Protein AF-A0A9C8UJ32-F1 (afdb_monomer)

pLDDT: mean 95.09, std 6.86, range [57.84, 98.5]

Solvent-accessible surface area (backbone atoms only — not comparable to full-atom values): 4807 Å² total; per-residue (Å²): 105,74,64,54,51,52,50,50,50,31,65,68,45,73,47,93,72,90,83,82,86,75,62,70,79,83,62,77,60,98,68,88,73,76,96,72,84,83,77,88,56,65,67,51,24,73,74,69,70,50,72,85,76,63,63,69,62,53,46,52,53,52,38,45,76,71,63,45,63,70,132

Secondary structure (DSSP, 8-state):
-HHHHHHHHHHHTT---------GGGS--SS---S------HHHHHHH--PPPPHHHHHHHHHHHTTTT--

Foldseek 3Di:
DVLVVVVLLCVLLVHPDDGDDDDCVVPDDPDDDDPDPDDDCVVVCVPPVDDDDDVSVVSNVVSVVVVSPDD

Sequence (71 aa):
SWADFARAIFAQAGITCAVTDIPSSDYPTPAKRPLNSRMDCSATQATFGITRPDWHASLTQILTQLDFTKD

Mean predicted aligned error: 3.44 Å

Radius of gyration: 16.05 Å; Cα contacts (8 Å, |Δi|>4): 31; chains: 1; bounding box: 37×22×41 Å

Structure (mmCIF, N/CA/C/O backbone):
data_AF-A0A9C8UJ32-F1
#
_entry.id   AF-A0A9C8UJ32-F1
#
loop_
_atom_site.group_PDB
_atom_site.id
_atom_site.type_symbol
_atom_site.label_atom_id
_atom_site.label_alt_id
_atom_site.label_comp_id
_atom_site.label_asym_id
_atom_site.label_entity_id
_atom_site.label_seq_id
_atom_site.pdbx_PDB_ins_code
_atom_site.Cartn_x
_atom_site.Cartn_y
_atom_site.Cartn_z
_atom_site.occupancy
_atom_site.B_iso_or_equiv
_atom_site.auth_seq_id
_atom_site.auth_comp_id
_atom_site.auth_asym_id
_atom_site.auth_atom_id
_atom_site.pdbx_PDB_model_num
ATOM 1 N N . SER A 1 1 ? 5.889 -4.449 -0.943 1.00 95.00 1 SER A N 1
ATOM 2 C CA . SER A 1 1 ? 6.724 -3.272 -1.268 1.00 95.00 1 SER A CA 1
ATOM 3 C C . SER A 1 1 ? 5.920 -2.328 -2.166 1.00 95.00 1 SER A C 1
ATOM 5 O O . SER A 1 1 ? 4.757 -2.626 -2.420 1.00 95.00 1 SER A O 1
ATOM 7 N N . TRP A 1 2 ? 6.490 -1.218 -2.658 1.00 96.50 2 TRP A N 1
ATOM 8 C CA . TRP A 1 2 ? 5.836 -0.410 -3.706 1.00 96.50 2 TRP A CA 1
ATOM 9 C C . TRP A 1 2 ? 5.656 -1.189 -5.015 1.00 96.50 2 TRP A C 1
ATOM 11 O O . TRP A 1 2 ? 4.611 -1.079 -5.648 1.00 96.50 2 TRP A O 1
ATOM 21 N N . ALA A 1 3 ? 6.625 -2.032 -5.378 1.00 97.88 3 ALA A N 1
ATOM 22 C CA . ALA A 1 3 ? 6.522 -2.892 -6.552 1.00 97.88 3 ALA A CA 1
ATOM 23 C C . ALA A 1 3 ? 5.403 -3.939 -6.409 1.00 97.88 3 ALA A C 1
ATOM 25 O O . ALA A 1 3 ? 4.630 -4.135 -7.341 1.00 97.88 3 ALA A O 1
ATOM 26 N N . ASP A 1 4 ? 5.231 -4.546 -5.228 1.00 97.62 4 ASP A N 1
ATOM 27 C CA . ASP A 1 4 ? 4.116 -5.483 -4.997 1.00 97.62 4 ASP A CA 1
ATOM 28 C C . ASP A 1 4 ? 2.753 -4.789 -5.075 1.00 97.62 4 ASP A C 1
ATOM 30 O O . ASP A 1 4 ? 1.790 -5.374 -5.566 1.00 97.62 4 ASP A O 1
ATOM 34 N N . PHE A 1 5 ? 2.671 -3.530 -4.629 1.00 98.06 5 PHE A N 1
ATOM 35 C CA . PHE A 1 5 ? 1.447 -2.749 -4.770 1.00 98.06 5 PHE A CA 1
ATOM 36 C C . PHE A 1 5 ? 1.135 -2.462 -6.246 1.00 98.06 5 PHE A C 1
ATOM 38 O O . PHE A 1 5 ? 0.003 -2.668 -6.674 1.00 98.06 5 PHE A O 1
ATOM 45 N N . ALA A 1 6 ? 2.140 -2.094 -7.049 1.00 98.25 6 ALA A N 1
ATOM 46 C CA . ALA A 1 6 ? 1.985 -1.926 -8.496 1.00 98.25 6 ALA A CA 1
ATOM 47 C C . ALA A 1 6 ? 1.529 -3.224 -9.187 1.00 98.25 6 ALA A C 1
ATOM 49 O O . ALA A 1 6 ? 0.594 -3.198 -9.985 1.00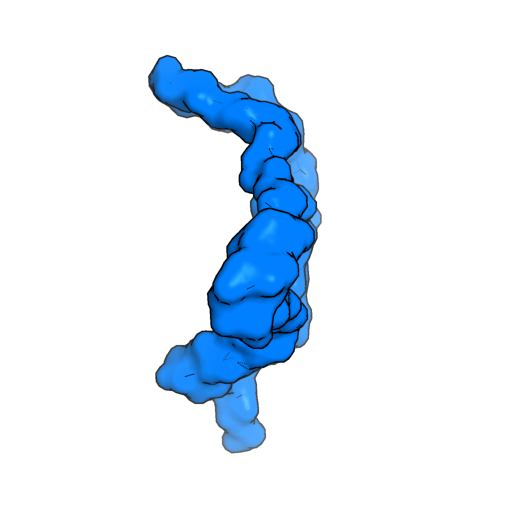 98.25 6 ALA A O 1
ATOM 50 N N . ARG A 1 7 ? 2.122 -4.375 -8.836 1.00 98.12 7 ARG A N 1
ATOM 51 C CA . ARG A 1 7 ? 1.682 -5.689 -9.342 1.00 98.12 7 ARG A CA 1
ATOM 52 C C . ARG A 1 7 ? 0.222 -5.972 -9.001 1.00 98.12 7 ARG A C 1
ATOM 54 O O . ARG A 1 7 ? -0.515 -6.425 -9.869 1.00 98.12 7 ARG A O 1
ATOM 61 N N . ALA A 1 8 ? -0.200 -5.691 -7.767 1.00 97.88 8 ALA A N 1
ATOM 62 C CA . ALA A 1 8 ? -1.587 -5.883 -7.349 1.00 97.88 8 ALA A CA 1
ATOM 63 C C . ALA A 1 8 ? -2.557 -4.982 -8.129 1.00 97.88 8 ALA A C 1
ATOM 65 O O . ALA A 1 8 ? -3.608 -5.461 -8.544 1.00 97.88 8 ALA A O 1
ATOM 66 N N . ILE A 1 9 ? -2.184 -3.721 -8.382 1.00 97.94 9 ILE A N 1
ATOM 67 C CA . ILE A 1 9 ? -2.957 -2.800 -9.229 1.00 97.94 9 ILE A CA 1
ATOM 68 C C . ILE A 1 9 ? -3.128 -3.388 -10.630 1.00 97.94 9 ILE A C 1
ATOM 70 O O . ILE A 1 9 ? -4.256 -3.544 -11.083 1.00 97.94 9 ILE A O 1
ATOM 74 N N . PHE A 1 10 ? -2.034 -3.756 -11.303 1.00 97.44 10 PHE A N 1
ATOM 75 C CA . PHE A 1 10 ? -2.104 -4.271 -12.673 1.00 97.44 10 PHE A CA 1
ATOM 76 C C . PHE A 1 10 ? -2.882 -5.584 -12.770 1.00 97.44 10 PHE A C 1
ATOM 78 O O . PHE A 1 10 ? -3.697 -5.738 -13.677 1.00 97.44 10 PHE A O 1
ATOM 85 N N . ALA A 1 11 ? -2.686 -6.492 -11.809 1.00 96.56 11 ALA A N 1
ATOM 86 C CA . ALA A 1 11 ? -3.416 -7.751 -11.750 1.00 96.56 11 ALA A CA 1
ATOM 87 C C . ALA A 1 11 ? -4.928 -7.535 -11.582 1.00 96.56 11 ALA A C 1
ATOM 89 O O . ALA A 1 11 ? -5.711 -8.145 -12.303 1.00 96.56 11 ALA A O 1
ATOM 90 N N . GLN A 1 12 ? -5.346 -6.658 -10.662 1.00 96.62 12 GLN A N 1
ATOM 91 C CA . GLN A 1 12 ? -6.768 -6.386 -10.425 1.00 96.62 12 GLN A CA 1
ATOM 92 C C . GLN A 1 12 ? -7.412 -5.528 -11.526 1.00 96.62 12 GLN A C 1
ATOM 94 O O . GLN A 1 12 ? -8.609 -5.650 -11.756 1.00 96.62 12 GLN A O 1
ATOM 99 N N . ALA A 1 13 ? -6.638 -4.686 -12.216 1.00 96.44 13 ALA A N 1
ATOM 100 C CA . ALA A 1 13 ? -7.112 -3.834 -13.309 1.00 96.44 13 ALA A CA 1
ATOM 101 C C . ALA A 1 13 ? -7.107 -4.523 -14.690 1.00 96.44 13 ALA A C 1
ATOM 103 O O . ALA A 1 13 ? -7.418 -3.881 -15.689 1.00 96.44 13 ALA A O 1
ATOM 104 N N . GLY A 1 14 ? -6.680 -5.790 -14.784 1.00 95.69 14 GLY A N 1
ATOM 105 C CA . GLY A 1 14 ? -6.579 -6.508 -16.062 1.00 95.69 14 GLY A CA 1
ATOM 106 C C . GLY A 1 14 ? -5.512 -5.956 -17.019 1.00 95.69 14 GLY A C 1
ATOM 107 O O . GLY A 1 14 ? -5.558 -6.213 -18.221 1.00 95.69 14 GLY A O 1
ATOM 108 N N . ILE A 1 15 ? -4.536 -5.197 -16.514 1.00 95.56 15 ILE A N 1
ATOM 109 C CA . ILE A 1 15 ? -3.495 -4.565 -17.330 1.00 95.56 15 ILE A CA 1
ATOM 110 C C . ILE A 1 15 ? -2.289 -5.499 -17.420 1.00 95.56 15 ILE A C 1
ATOM 112 O O . ILE A 1 15 ? -1.657 -5.829 -16.417 1.00 95.56 15 ILE A O 1
ATOM 116 N N . THR A 1 16 ? -1.903 -5.869 -18.641 1.00 96.62 16 THR A N 1
ATOM 117 C CA . THR A 1 16 ? -0.654 -6.611 -18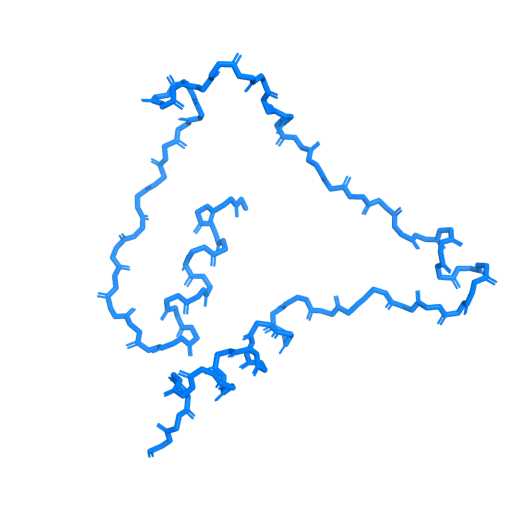.865 1.00 96.62 16 THR A CA 1
ATOM 118 C C . THR A 1 16 ? 0.531 -5.646 -18.822 1.00 96.62 16 THR A C 1
ATOM 120 O O . THR A 1 16 ? 0.834 -4.972 -19.804 1.00 96.62 16 THR A O 1
ATOM 123 N N . CYS A 1 17 ? 1.205 -5.567 -17.673 1.00 96.31 17 CYS A N 1
ATOM 124 C CA . CYS A 1 17 ? 2.388 -4.732 -17.469 1.00 96.31 17 CYS A CA 1
ATOM 125 C C . CYS A 1 17 ? 3.449 -5.481 -16.650 1.00 96.31 17 CYS A C 1
ATOM 127 O O . CYS A 1 17 ? 3.145 -6.078 -15.616 1.00 96.31 17 CYS A O 1
ATOM 129 N N . ALA A 1 18 ? 4.704 -5.449 -17.105 1.00 96.81 18 ALA A N 1
ATOM 130 C CA . ALA A 1 18 ? 5.825 -6.027 -16.372 1.00 96.81 18 ALA A CA 1
ATOM 131 C C . ALA A 1 18 ? 6.307 -5.069 -15.271 1.00 96.81 18 ALA A C 1
ATOM 133 O O . ALA A 1 18 ? 6.579 -3.899 -15.535 1.00 96.81 18 ALA A O 1
ATOM 134 N N . VAL A 1 19 ? 6.462 -5.580 -14.045 1.00 98.00 19 VAL A N 1
ATOM 135 C CA . VAL A 1 19 ? 6.991 -4.820 -12.900 1.00 98.00 19 VAL A CA 1
ATOM 136 C C . VAL A 1 19 ? 8.358 -5.365 -12.503 1.00 98.00 19 VAL A C 1
ATOM 138 O O . VAL A 1 19 ? 8.453 -6.443 -11.905 1.00 98.00 19 VAL A O 1
ATOM 141 N N . THR A 1 20 ? 9.403 -4.596 -12.809 1.00 97.50 20 THR A N 1
ATOM 142 C CA . THR A 1 20 ? 10.794 -4.890 -12.439 1.00 97.50 20 THR A CA 1
ATOM 143 C C . THR A 1 20 ? 11.131 -4.225 -11.109 1.00 97.50 20 THR A C 1
ATOM 145 O O . THR A 1 20 ? 10.964 -3.015 -10.959 1.00 97.50 20 THR A O 1
ATOM 148 N N . ASP A 1 21 ? 11.610 -5.005 -10.141 1.00 97.19 21 ASP A N 1
ATOM 149 C CA . ASP A 1 21 ? 12.055 -4.464 -8.857 1.00 97.19 21 ASP A CA 1
ATOM 150 C C . ASP A 1 21 ? 13.373 -3.697 -9.014 1.00 97.19 21 ASP A C 1
ATOM 152 O O . ASP A 1 21 ? 14.281 -4.143 -9.715 1.00 97.19 21 ASP A O 1
ATOM 156 N N . ILE A 1 22 ? 13.494 -2.583 -8.293 1.00 97.12 22 ILE A N 1
ATOM 157 C CA . ILE A 1 22 ? 14.761 -1.877 -8.082 1.00 97.12 22 ILE A CA 1
ATOM 158 C C . ILE A 1 22 ? 14.921 -1.543 -6.592 1.00 97.12 22 ILE A C 1
ATOM 160 O O . ILE A 1 22 ? 13.919 -1.310 -5.901 1.00 97.12 22 ILE A O 1
ATOM 164 N N . PRO A 1 23 ? 16.151 -1.492 -6.060 1.00 96.75 23 PRO A N 1
ATOM 165 C CA . PRO A 1 23 ? 16.399 -0.921 -4.745 1.00 96.75 23 PRO A CA 1
ATOM 166 C C . PRO A 1 23 ? 16.192 0.601 -4.767 1.00 96.75 23 PRO A C 1
ATOM 168 O O . PRO A 1 23 ? 16.373 1.269 -5.782 1.00 96.75 23 PRO A O 1
ATOM 171 N N . SER A 1 24 ? 15.881 1.191 -3.609 1.00 95.62 24 SER A N 1
ATOM 172 C CA . SER A 1 24 ? 15.716 2.650 -3.495 1.00 95.62 24 SER A CA 1
ATOM 173 C C . SER A 1 24 ? 16.992 3.444 -3.813 1.00 95.62 24 SER A C 1
ATOM 175 O O . SER A 1 24 ? 16.917 4.645 -4.046 1.00 95.62 24 SER A O 1
ATOM 177 N N . SER A 1 25 ? 18.163 2.798 -3.786 1.00 95.81 25 SER A N 1
ATOM 178 C CA . SER A 1 25 ? 19.451 3.396 -4.162 1.00 95.81 25 SER A CA 1
ATOM 179 C C . SER A 1 25 ? 19.553 3.722 -5.648 1.00 95.81 25 SER A C 1
ATOM 181 O O . SER A 1 25 ? 20.268 4.656 -6.000 1.00 95.81 25 SER A O 1
ATOM 183 N N . ASP A 1 26 ? 18.833 2.990 -6.499 1.00 97.31 26 ASP A N 1
ATOM 184 C CA . ASP A 1 26 ? 18.910 3.150 -7.955 1.00 97.31 26 ASP A CA 1
ATOM 185 C C . ASP A 1 26 ? 18.124 4.377 -8.435 1.00 97.31 26 ASP A C 1
ATOM 187 O O . ASP A 1 26 ? 18.300 4.831 -9.563 1.00 97.31 26 ASP A O 1
ATOM 191 N N . TYR A 1 27 ? 17.280 4.944 -7.564 1.00 95.00 27 TYR A N 1
ATOM 192 C CA . TYR A 1 27 ? 16.520 6.162 -7.829 1.00 95.00 27 TYR A CA 1
ATOM 193 C C . TYR A 1 27 ? 16.499 7.085 -6.592 1.00 95.00 27 TYR A C 1
ATOM 195 O O . TYR A 1 27 ? 15.507 7.143 -5.856 1.00 95.00 27 TYR A O 1
ATOM 203 N N . PRO A 1 28 ? 17.606 7.797 -6.305 1.00 94.00 28 PRO A N 1
ATOM 204 C CA . PRO A 1 28 ? 17.747 8.570 -5.078 1.00 94.00 28 PRO A CA 1
ATOM 205 C C . PRO A 1 28 ? 16.839 9.805 -5.070 1.00 94.00 28 PRO A C 1
ATOM 207 O O . PRO A 1 28 ? 16.767 10.567 -6.033 1.00 94.00 28 PRO A O 1
ATOM 210 N N . THR A 1 29 ? 16.186 10.050 -3.935 1.00 95.00 29 THR A N 1
ATOM 211 C CA . THR A 1 29 ? 15.371 11.252 -3.704 1.00 95.00 29 THR A CA 1
ATOM 212 C C . THR A 1 29 ? 16.006 12.149 -2.636 1.00 95.00 29 THR A C 1
ATOM 214 O O . THR A 1 29 ? 16.572 11.605 -1.685 1.00 95.00 29 THR A O 1
ATOM 217 N N . PRO A 1 30 ? 15.856 13.492 -2.694 1.00 96.38 30 PRO A N 1
ATOM 218 C CA . PRO A 1 30 ? 16.479 14.402 -1.721 1.00 96.38 30 PRO A CA 1
ATOM 219 C C . PRO A 1 30 ? 16.135 14.098 -0.256 1.00 96.38 30 PRO A C 1
ATOM 221 O O . PRO A 1 30 ? 16.994 14.146 0.620 1.00 96.38 30 PRO A O 1
ATOM 224 N N . ALA A 1 31 ? 14.876 13.750 0.020 1.00 97.00 31 ALA A 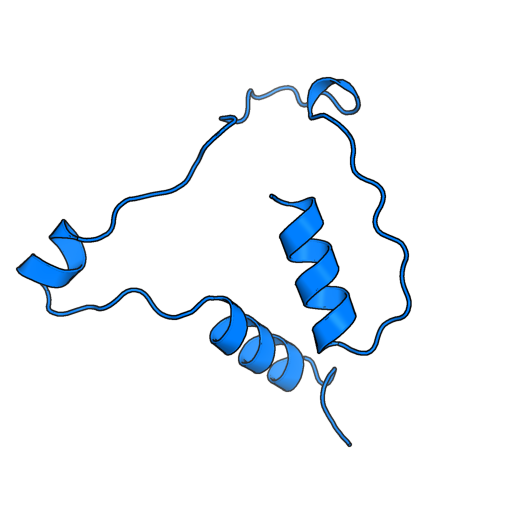N 1
ATOM 225 C CA . ALA A 1 31 ? 14.443 13.346 1.353 1.00 97.00 31 ALA A CA 1
ATOM 226 C C . ALA A 1 31 ? 14.560 11.825 1.527 1.00 97.00 31 ALA A C 1
ATOM 228 O O . ALA A 1 31 ? 14.088 11.056 0.689 1.00 97.00 31 ALA A O 1
ATOM 229 N N . LYS A 1 32 ? 15.129 11.382 2.652 1.00 95.06 32 LYS A N 1
ATOM 230 C CA . LYS A 1 32 ? 15.247 9.956 2.985 1.00 95.06 32 LYS A CA 1
ATOM 231 C C . LYS A 1 32 ? 13.864 9.342 3.215 1.00 95.06 32 LYS A C 1
ATOM 233 O O . LYS A 1 32 ? 13.012 9.948 3.862 1.00 95.06 32 LYS A O 1
ATOM 238 N N . ARG A 1 33 ? 13.644 8.136 2.692 1.00 96.00 33 ARG A N 1
ATOM 239 C CA . ARG A 1 33 ? 12.430 7.345 2.930 1.00 96.00 33 ARG A CA 1
ATOM 240 C C . ARG A 1 33 ? 12.763 6.163 3.849 1.00 96.00 33 ARG A C 1
ATOM 242 O O . ARG A 1 33 ? 13.806 5.543 3.645 1.00 96.00 33 ARG A O 1
ATOM 249 N N . PRO A 1 34 ? 11.929 5.848 4.855 1.00 95.75 34 PRO A N 1
ATOM 250 C CA . PRO A 1 34 ? 12.128 4.658 5.674 1.00 95.75 34 PRO A CA 1
ATOM 251 C C . PRO A 1 34 ? 12.029 3.382 4.831 1.00 95.75 34 PRO A C 1
ATOM 253 O O . PRO A 1 34 ? 11.181 3.284 3.947 1.00 95.75 34 PRO A O 1
ATOM 256 N N . LEU A 1 35 ? 12.849 2.378 5.150 1.00 95.31 35 LEU A N 1
ATOM 257 C CA . LEU A 1 35 ? 12.765 1.057 4.511 1.00 95.31 35 LEU A CA 1
ATOM 258 C C . LEU A 1 35 ? 11.527 0.265 4.962 1.00 95.31 35 LEU A C 1
ATOM 260 O O . LEU A 1 35 ? 11.063 -0.628 4.257 1.00 95.31 35 LEU A O 1
ATOM 264 N N . ASN A 1 36 ? 10.982 0.597 6.135 1.00 96.31 36 ASN A N 1
ATOM 265 C CA . ASN A 1 36 ? 9.765 0.007 6.671 1.00 96.31 36 ASN A CA 1
ATOM 266 C C . ASN A 1 36 ? 8.889 1.103 7.286 1.00 96.31 36 ASN A C 1
ATOM 268 O O . ASN A 1 36 ? 9.252 1.700 8.296 1.00 96.31 36 ASN A O 1
ATOM 272 N N . SER A 1 37 ? 7.736 1.346 6.669 1.00 9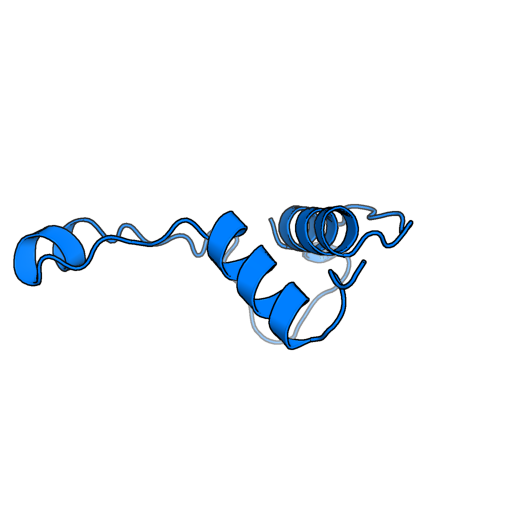6.44 37 SER A N 1
ATOM 273 C CA . SER A 1 37 ? 6.719 2.289 7.150 1.00 96.44 37 SER A CA 1
ATOM 274 C C . SER A 1 37 ? 5.437 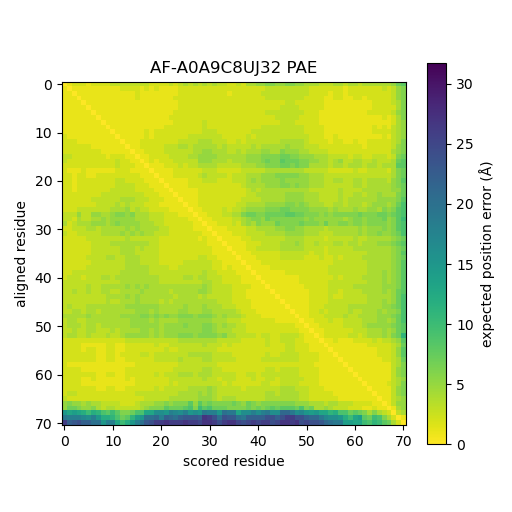1.581 7.602 1.00 96.44 37 SER A C 1
ATOM 276 O O . SER A 1 37 ? 4.379 2.200 7.648 1.00 96.44 37 SER A O 1
ATOM 278 N N . ARG A 1 38 ? 5.494 0.273 7.897 1.00 95.56 38 ARG A N 1
ATOM 279 C CA . ARG A 1 38 ? 4.340 -0.464 8.430 1.00 95.56 38 ARG A CA 1
ATOM 280 C C . ARG A 1 38 ? 4.017 0.017 9.841 1.00 95.56 38 ARG A C 1
ATOM 282 O O . ARG A 1 38 ? 4.917 0.238 10.646 1.00 95.56 38 ARG A O 1
ATOM 289 N N . MET A 1 39 ? 2.728 0.115 10.133 1.00 95.50 39 MET A N 1
ATOM 290 C CA . MET A 1 39 ? 2.208 0.467 11.450 1.00 95.50 39 MET A CA 1
ATOM 291 C C . MET A 1 39 ? 1.494 -0.737 12.059 1.00 95.50 39 MET A C 1
ATOM 293 O O . MET A 1 39 ? 0.778 -1.450 11.351 1.00 95.50 39 MET A O 1
ATOM 297 N N . ASP A 1 40 ? 1.669 -0.936 13.363 1.00 95.81 40 ASP A N 1
ATOM 298 C CA . ASP A 1 40 ? 0.749 -1.752 14.151 1.00 95.81 40 ASP A CA 1
ATOM 299 C C . ASP A 1 40 ? -0.446 -0.880 14.562 1.00 95.81 40 ASP A C 1
ATOM 301 O O . ASP A 1 40 ? -0.277 0.192 15.143 1.00 95.81 40 ASP A O 1
ATOM 305 N N . CYS A 1 41 ? -1.654 -1.329 14.227 1.00 96.50 41 CYS A N 1
ATOM 306 C CA . CYS A 1 41 ? -2.905 -0.631 14.522 1.00 96.50 41 CYS A CA 1
ATOM 307 C C . CYS A 1 41 ? -3.699 -1.296 15.661 1.00 96.50 41 CYS A C 1
ATOM 309 O O . CYS A 1 41 ? -4.869 -0.964 15.858 1.00 96.50 41 CYS A O 1
ATOM 311 N N . SER A 1 42 ? -3.084 -2.213 16.418 1.00 97.00 42 SER A N 1
ATOM 312 C CA . SER A 1 42 ? -3.700 -2.911 17.554 1.00 97.00 42 SER A CA 1
ATOM 313 C C . SER A 1 42 ? -4.313 -1.949 18.581 1.00 97.00 42 SER A C 1
ATOM 315 O O . SER A 1 42 ? -5.456 -2.135 18.996 1.00 97.00 42 SER A O 1
ATOM 317 N N . ALA A 1 43 ? -3.612 -0.864 18.923 1.00 97.81 43 ALA A N 1
ATOM 318 C CA . ALA A 1 43 ? -4.093 0.144 19.868 1.00 97.81 43 ALA A CA 1
ATOM 319 C C . ALA A 1 43 ? -5.340 0.898 19.366 1.00 97.81 43 ALA A C 1
ATOM 321 O O . ALA A 1 43 ? -6.260 1.158 20.145 1.00 97.81 43 ALA A O 1
ATOM 322 N N . THR A 1 44 ? -5.407 1.215 18.068 1.00 97.81 44 THR A N 1
ATOM 323 C CA . THR A 1 44 ? -6.572 1.869 17.451 1.00 97.81 44 THR A CA 1
ATOM 324 C C . THR A 1 44 ? -7.788 0.951 17.489 1.00 97.81 44 THR A C 1
ATOM 326 O O . THR A 1 44 ? -8.877 1.387 17.859 1.00 97.81 44 THR A O 1
ATOM 329 N N . GLN A 1 45 ? -7.594 -0.334 17.181 1.00 97.88 45 GLN A N 1
ATOM 330 C CA . GLN A 1 45 ? -8.656 -1.330 17.274 1.00 97.88 45 GLN A CA 1
ATOM 331 C C . GLN A 1 45 ? -9.132 -1.514 18.719 1.00 97.88 45 GLN A C 1
ATOM 333 O O . GLN A 1 45 ? -10.334 -1.508 18.958 1.00 97.88 45 GLN A O 1
ATOM 338 N N . ALA A 1 46 ? -8.215 -1.638 19.681 1.00 98.19 46 ALA A N 1
ATOM 339 C CA . ALA A 1 46 ? -8.564 -1.830 21.087 1.00 98.19 46 ALA A CA 1
ATOM 340 C C . ALA A 1 46 ? -9.315 -0.625 21.677 1.00 98.19 46 ALA A C 1
ATOM 342 O O . ALA A 1 46 ? -10.269 -0.802 22.427 1.00 98.19 46 ALA A O 1
ATOM 343 N N . THR A 1 47 ? -8.899 0.594 21.325 1.00 98.50 47 THR A N 1
ATOM 344 C CA . THR A 1 47 ? -9.471 1.828 21.889 1.00 98.50 47 THR A CA 1
ATOM 345 C C . THR A 1 47 ? -10.792 2.216 21.232 1.00 98.50 47 THR A C 1
ATOM 347 O O . THR A 1 47 ? -11.710 2.661 21.915 1.00 98.50 47 THR A O 1
ATOM 350 N N . PHE A 1 48 ? -10.896 2.073 19.907 1.00 98.19 48 PHE A N 1
ATOM 351 C CA . PHE A 1 48 ? -12.015 2.625 19.134 1.00 98.19 48 PHE A CA 1
ATOM 352 C C . PHE A 1 48 ? -12.888 1.563 18.459 1.00 98.19 48 PHE A C 1
ATOM 354 O O . PHE A 1 48 ? -13.879 1.911 17.825 1.00 98.19 48 PHE A O 1
ATOM 361 N N . GLY A 1 49 ? -12.521 0.280 18.527 1.00 97.50 49 GLY A N 1
ATOM 362 C CA . GLY A 1 49 ? -13.212 -0.789 17.799 1.00 97.50 49 GLY A CA 1
ATOM 363 C C . GLY A 1 49 ? -13.017 -0.736 16.279 1.00 97.50 49 GLY A C 1
ATOM 364 O O . GLY A 1 49 ? -13.689 -1.459 15.550 1.00 97.50 49 GLY A O 1
ATOM 365 N N . ILE A 1 50 ? -12.106 0.108 15.780 1.00 96.56 50 ILE A N 1
ATOM 366 C CA . ILE A 1 50 ? -11.861 0.281 14.344 1.00 96.56 50 ILE A CA 1
ATOM 367 C C . ILE A 1 50 ? -10.837 -0.757 13.885 1.00 96.56 50 ILE A C 1
ATOM 369 O O . ILE A 1 50 ? -9.644 -0.651 14.175 1.00 96.56 50 ILE A O 1
ATOM 373 N N . THR A 1 51 ? -11.300 -1.765 13.150 1.00 94.44 51 THR A N 1
ATOM 374 C CA . THR A 1 51 ? -10.431 -2.768 12.528 1.00 94.44 51 THR A CA 1
ATOM 375 C C . THR A 1 51 ? -9.737 -2.201 11.296 1.00 94.44 51 THR A C 1
ATOM 377 O O . THR A 1 51 ? -10.348 -1.484 10.503 1.00 94.44 51 THR A O 1
ATOM 380 N N . ARG A 1 52 ? -8.476 -2.582 11.078 1.00 93.62 52 ARG A N 1
ATOM 381 C CA . ARG A 1 52 ? -7.757 -2.247 9.845 1.00 93.62 52 ARG A CA 1
ATOM 382 C C . ARG A 1 52 ? -8.340 -3.052 8.670 1.00 93.62 52 ARG A C 1
ATOM 384 O O . ARG A 1 52 ? -8.299 -4.281 8.742 1.00 93.62 52 ARG A O 1
ATOM 391 N N . PRO A 1 53 ? -8.850 -2.404 7.607 1.00 93.00 53 PRO A N 1
ATOM 392 C CA . PRO A 1 53 ? -9.398 -3.118 6.459 1.00 93.00 53 PRO A CA 1
ATOM 393 C C . PRO A 1 53 ? -8.304 -3.861 5.683 1.00 93.00 53 PRO A C 1
ATOM 395 O O . PRO A 1 53 ? -7.126 -3.489 5.727 1.00 93.00 53 PRO A O 1
ATOM 398 N N . ASP A 1 54 ? -8.704 -4.901 4.949 1.00 95.56 54 ASP A N 1
ATOM 399 C CA . ASP A 1 54 ? -7.838 -5.527 3.954 1.00 95.56 54 ASP A CA 1
ATOM 400 C C . ASP A 1 54 ? -7.650 -4.579 2.764 1.00 95.56 54 ASP A C 1
ATOM 402 O O . ASP A 1 54 ? -8.600 -4.211 2.069 1.00 95.56 54 ASP A O 1
ATOM 406 N N . TRP A 1 55 ? -6.401 -4.186 2.527 1.00 96.31 55 TRP A N 1
ATOM 407 C CA . TRP A 1 55 ? -6.057 -3.235 1.480 1.00 96.31 55 TRP A CA 1
ATOM 408 C C . TRP A 1 55 ? -6.313 -3.792 0.074 1.00 96.31 55 TRP A C 1
ATOM 410 O O . TRP A 1 55 ? -6.564 -3.000 -0.831 1.00 96.31 55 TRP A O 1
ATOM 420 N N . HIS A 1 56 ? -6.295 -5.118 -0.124 1.00 97.00 56 HIS A N 1
ATOM 421 C CA . HIS A 1 56 ? -6.617 -5.715 -1.423 1.00 97.00 56 HIS A CA 1
ATOM 422 C C . HIS A 1 56 ? -8.086 -5.507 -1.793 1.00 97.00 56 HIS A C 1
ATOM 424 O O . HIS A 1 56 ? -8.373 -5.170 -2.938 1.00 97.00 56 HIS A O 1
ATOM 430 N N . ALA A 1 57 ? -9.000 -5.664 -0.831 1.00 96.88 57 ALA A N 1
ATOM 431 C CA . ALA A 1 57 ? -10.423 -5.418 -1.041 1.00 96.88 57 ALA A CA 1
ATOM 432 C C . ALA A 1 57 ? -10.702 -3.928 -1.296 1.00 96.88 57 ALA A C 1
ATOM 434 O O . ALA A 1 57 ? -11.469 -3.582 -2.195 1.00 96.88 57 ALA A O 1
ATOM 435 N N . SER A 1 58 ? -10.043 -3.035 -0.546 1.00 96.44 58 SER A N 1
ATOM 436 C CA . SER A 1 58 ? -10.133 -1.590 -0.788 1.00 96.44 58 SER A CA 1
ATOM 437 C C . SER A 1 58 ? -9.575 -1.194 -2.157 1.00 96.44 58 SER A C 1
ATOM 439 O O . SER A 1 58 ? -10.159 -0.341 -2.818 1.00 96.44 58 SER A O 1
ATOM 441 N N . LEU A 1 59 ? -8.485 -1.819 -2.614 1.00 97.50 59 LEU A N 1
ATOM 442 C CA . LEU A 1 59 ? -7.945 -1.580 -3.952 1.00 97.50 59 LEU A CA 1
ATOM 443 C C . LEU A 1 59 ? -8.968 -1.940 -5.037 1.00 97.50 59 LEU A C 1
ATOM 445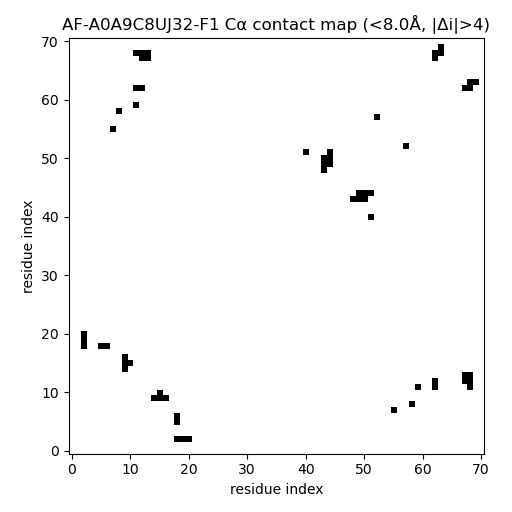 O O . LEU A 1 59 ? -9.212 -1.110 -5.911 1.00 97.50 59 LEU A O 1
ATOM 449 N N . THR A 1 60 ? -9.616 -3.107 -4.941 1.00 96.94 60 THR A N 1
ATOM 450 C CA . THR A 1 60 ? -10.668 -3.509 -5.886 1.00 96.94 60 THR A CA 1
ATOM 451 C C . THR A 1 60 ? -11.768 -2.453 -5.961 1.00 96.94 60 THR A C 1
ATOM 453 O O . THR A 1 60 ? -12.136 -2.037 -7.053 1.00 96.94 60 THR A O 1
ATOM 456 N N . GLN A 1 61 ? -12.250 -1.958 -4.813 1.00 96.75 61 GLN A N 1
ATOM 457 C CA . GLN A 1 61 ? -13.295 -0.925 -4.767 1.00 96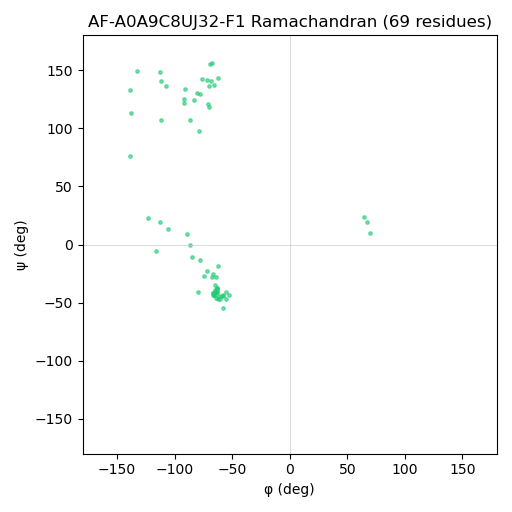.75 61 GLN A CA 1
ATOM 458 C C . GLN A 1 61 ? -12.886 0.355 -5.506 1.00 96.75 61 GLN A C 1
ATOM 460 O O . GLN A 1 61 ? -13.687 0.911 -6.256 1.00 96.75 61 GLN A O 1
ATOM 465 N N . ILE A 1 62 ? -11.644 0.811 -5.319 1.00 97.38 62 ILE A N 1
ATOM 466 C CA . ILE A 1 62 ? -11.123 1.995 -6.013 1.00 97.38 62 ILE A CA 1
ATOM 467 C C . ILE A 1 62 ? -11.006 1.740 -7.517 1.00 97.38 62 ILE A C 1
ATOM 469 O O . ILE A 1 62 ? -11.412 2.586 -8.308 1.00 97.38 62 ILE A O 1
ATOM 473 N N . LEU A 1 63 ? -10.503 0.577 -7.930 1.00 97.25 63 LEU A N 1
ATOM 474 C CA . LEU A 1 63 ? -10.401 0.230 -9.349 1.00 97.25 63 LEU A CA 1
ATOM 475 C C . LEU A 1 63 ? -11.776 0.143 -10.021 1.00 97.25 63 LEU A C 1
ATOM 477 O O . LEU A 1 63 ? -11.926 0.614 -11.146 1.00 97.25 63 LEU A O 1
ATOM 481 N N . THR A 1 64 ? -12.792 -0.367 -9.321 1.00 96.50 64 THR A N 1
ATOM 482 C CA . THR A 1 64 ? -14.182 -0.340 -9.794 1.00 96.50 64 THR A CA 1
ATOM 483 C C . THR A 1 64 ? -14.702 1.086 -9.959 1.00 96.50 64 THR A C 1
ATOM 485 O O . THR A 1 64 ? -15.308 1.390 -10.980 1.00 96.50 64 THR A O 1
ATOM 488 N N . GLN A 1 65 ? -14.444 1.979 -8.997 1.00 96.88 65 GLN A N 1
ATOM 489 C CA . GLN A 1 65 ? -14.839 3.395 -9.092 1.00 96.88 65 GLN A CA 1
ATOM 490 C C . GLN A 1 65 ? -14.140 4.139 -10.236 1.00 96.88 65 GLN A C 1
ATOM 492 O O . GLN A 1 65 ? -14.682 5.108 -10.760 1.00 96.88 65 GLN A O 1
ATOM 497 N N . LEU A 1 66 ? -12.940 3.692 -10.607 1.00 96.62 66 LEU A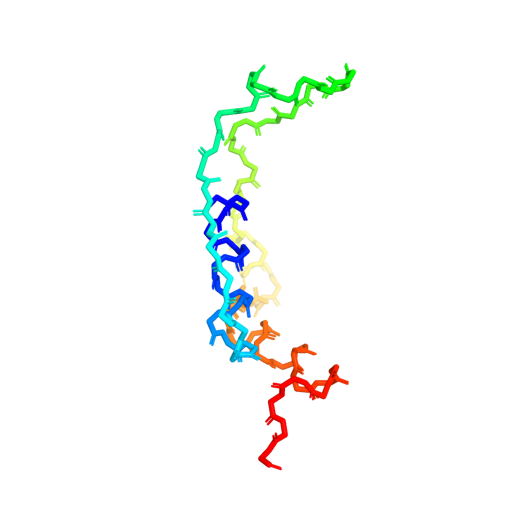 N 1
ATOM 498 C CA . LEU A 1 66 ? -12.162 4.205 -11.731 1.00 96.62 66 LEU A CA 1
ATOM 499 C C . LEU A 1 66 ? -12.470 3.486 -13.058 1.00 96.62 66 LEU A C 1
ATOM 501 O O . LEU A 1 66 ? -11.763 3.715 -14.035 1.00 96.62 66 LEU A O 1
ATOM 505 N N . ASP A 1 67 ? -13.500 2.636 -13.103 1.00 94.75 67 ASP A N 1
ATOM 506 C CA . ASP A 1 67 ? 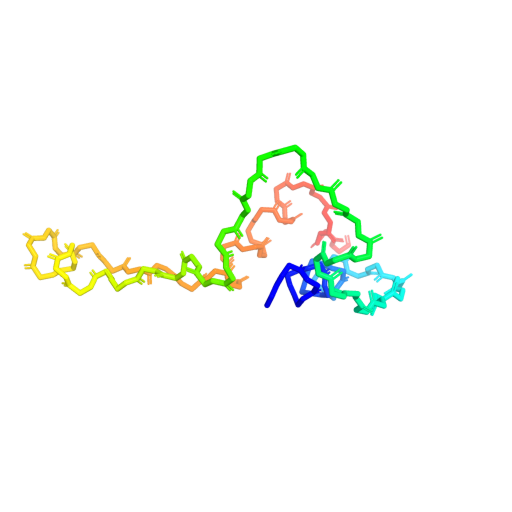-13.954 1.906 -14.292 1.00 94.75 67 ASP A CA 1
ATOM 507 C C . ASP A 1 67 ? -12.953 0.884 -14.873 1.00 94.75 67 ASP A C 1
ATOM 509 O O . ASP A 1 67 ? -13.061 0.499 -16.035 1.00 94.75 67 ASP A O 1
ATOM 513 N N . PHE A 1 68 ? -12.017 0.371 -14.066 1.00 90.19 68 PHE A N 1
ATOM 514 C CA . PHE A 1 68 ? -11.068 -0.678 -14.485 1.00 90.19 68 PHE A CA 1
ATOM 515 C C . PHE A 1 68 ? -11.606 -2.109 -14.359 1.00 90.19 68 PHE A C 1
ATOM 517 O O . PHE A 1 68 ? -10.966 -3.044 -14.827 1.00 90.19 68 PHE A O 1
ATOM 524 N N . THR A 1 69 ? -12.753 -2.299 -13.706 1.00 74.19 69 THR A N 1
ATOM 525 C CA . THR A 1 69 ? -13.332 -3.631 -13.450 1.00 74.19 69 THR A CA 1
ATOM 526 C C . THR A 1 69 ? -14.754 -3.770 -13.997 1.00 74.19 69 THR A C 1
ATOM 528 O O . THR A 1 69 ? -15.534 -4.550 -13.455 1.00 74.19 69 THR A O 1
ATOM 531 N N . LYS A 1 70 ? -15.142 -2.955 -14.986 1.00 59.59 70 LYS A N 1
ATOM 532 C CA . LYS A 1 70 ? -16.425 -3.127 -15.681 1.00 59.59 70 LYS A CA 1
ATOM 533 C C . LYS A 1 70 ? -16.288 -4.272 -16.688 1.00 59.59 70 LYS A C 1
ATOM 535 O O . LYS A 1 70 ? -15.325 -4.275 -17.452 1.00 59.59 70 LYS A O 1
ATOM 540 N N . ASP A 1 71 ? -17.228 -5.216 -16.630 1.00 57.84 71 ASP A N 1
ATOM 541 C CA . ASP A 1 71 ? -17.427 -6.260 -17.647 1.00 57.84 71 ASP A CA 1
ATOM 542 C C . ASP A 1 71 ? -17.684 -5.656 -19.040 1.00 57.84 71 ASP A C 1
ATOM 544 O O . ASP A 1 71 ? -18.397 -4.622 -19.118 1.00 57.84 71 ASP A O 1
#